Protein AF-A0A366K973-F1 (afdb_monomer_lite)

Structure (mmCIF, N/CA/C/O backbone):
data_AF-A0A366K973-F1
#
_entry.id   AF-A0A366K973-F1
#
loop_
_atom_site.group_PDB
_atom_site.id
_atom_site.type_symbol
_atom_site.label_atom_id
_atom_site.label_alt_id
_atom_site.label_comp_id
_atom_site.label_asym_id
_atom_site.label_entity_id
_atom_site.label_seq_id
_atom_site.pdbx_PDB_ins_code
_atom_site.Cartn_x
_atom_site.Cartn_y
_atom_site.Cartn_z
_a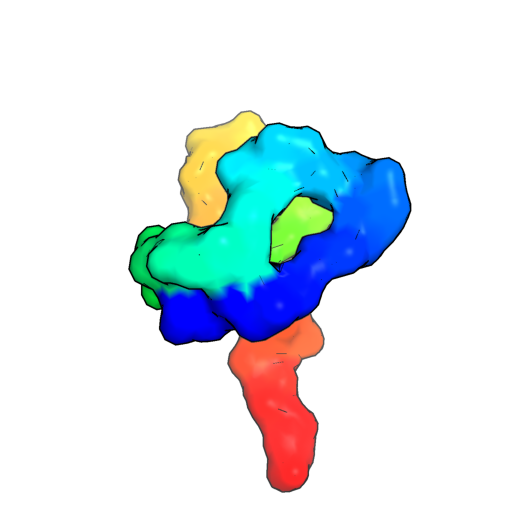tom_site.occupancy
_atom_site.B_iso_or_equiv
_atom_site.auth_seq_id
_atom_site.auth_comp_id
_atom_site.auth_asym_id
_atom_site.auth_atom_id
_atom_site.pdbx_PDB_model_num
ATOM 1 N N . MET A 1 1 ? -2.266 -10.315 12.182 1.00 93.81 1 MET A N 1
ATOM 2 C CA . MET A 1 1 ? -3.654 -9.864 12.399 1.00 93.81 1 MET A CA 1
ATOM 3 C C . MET A 1 1 ? -3.637 -8.349 12.513 1.00 93.81 1 MET A C 1
ATOM 5 O O . MET A 1 1 ? -2.595 -7.808 12.866 1.00 93.81 1 MET A O 1
ATOM 9 N N . VAL A 1 2 ? -4.725 -7.672 12.152 1.00 97.25 2 VAL A N 1
ATOM 10 C CA . VAL A 1 2 ? -4.877 -6.228 12.380 1.00 97.25 2 VAL A CA 1
ATOM 11 C C . VAL A 1 2 ? -5.189 -5.989 13.857 1.00 97.25 2 VAL A C 1
ATOM 13 O O . VAL A 1 2 ? -6.163 -6.535 14.369 1.00 97.25 2 VAL A O 1
ATOM 16 N N . GLU A 1 3 ? -4.385 -5.162 14.521 1.00 97.81 3 GLU A N 1
ATOM 17 C CA . GLU A 1 3 ? -4.574 -4.797 15.937 1.00 97.81 3 GLU A CA 1
ATOM 18 C C . GLU A 1 3 ? -5.362 -3.485 16.094 1.00 97.81 3 GLU A C 1
ATOM 20 O O . GLU A 1 3 ? -6.219 -3.357 16.963 1.00 97.81 3 GLU A O 1
ATOM 25 N N . GLN A 1 4 ? -5.109 -2.506 15.221 1.00 97.62 4 GLN A N 1
ATOM 26 C CA . GLN A 1 4 ? -5.771 -1.201 15.224 1.00 97.62 4 GLN A CA 1
ATOM 27 C C . GLN A 1 4 ? -5.848 -0.646 13.798 1.00 97.62 4 GLN A C 1
ATOM 29 O O . GLN A 1 4 ? -5.011 -0.964 12.954 1.00 97.62 4 GLN A O 1
ATOM 34 N N . VAL A 1 5 ? -6.840 0.209 13.542 1.00 97.88 5 VAL A N 1
ATOM 35 C CA . VAL A 1 5 ? -6.989 0.957 12.287 1.00 97.88 5 VAL A CA 1
ATOM 36 C C . VAL A 1 5 ? -7.125 2.456 12.565 1.00 97.88 5 VAL A C 1
ATOM 38 O O . VAL A 1 5 ? -7.613 2.857 13.622 1.00 97.88 5 VAL A O 1
ATOM 41 N N . GLY A 1 6 ? -6.669 3.288 11.627 1.00 97.19 6 GLY A N 1
ATOM 42 C CA . GLY A 1 6 ? -6.839 4.742 11.697 1.00 97.19 6 GLY A CA 1
ATOM 43 C C . GLY A 1 6 ? -8.256 5.188 11.320 1.00 97.19 6 GLY A C 1
ATOM 44 O O . GLY A 1 6 ? -9.011 4.441 10.707 1.00 97.19 6 GLY A O 1
ATOM 45 N N . THR A 1 7 ? -8.602 6.440 11.627 1.00 96.12 7 THR A N 1
ATOM 46 C CA . THR A 1 7 ? -9.957 7.004 11.445 1.00 96.12 7 THR A CA 1
ATOM 47 C C . THR A 1 7 ? -10.460 7.045 9.997 1.00 96.12 7 THR A C 1
ATOM 49 O O . THR A 1 7 ? -11.662 7.152 9.784 1.00 96.12 7 THR A O 1
ATOM 52 N N . GLY A 1 8 ? -9.572 6.955 9.004 1.00 97.25 8 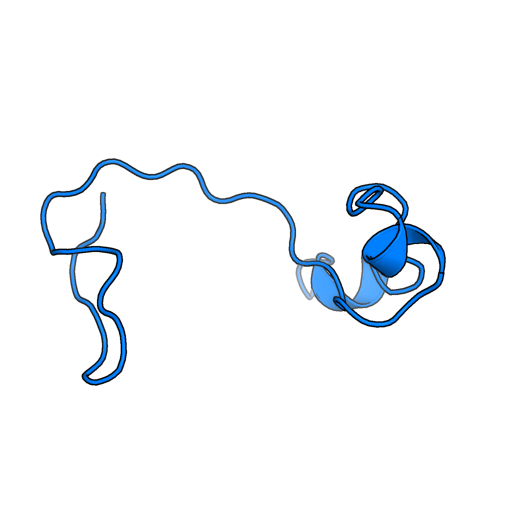GLY A N 1
ATOM 53 C CA . GLY A 1 8 ? -9.924 6.940 7.578 1.00 97.25 8 GLY A CA 1
ATOM 54 C C . GLY A 1 8 ? -9.954 5.552 6.931 1.00 97.25 8 GLY A C 1
ATOM 55 O O . GLY A 1 8 ? -10.089 5.467 5.715 1.00 97.25 8 GLY A O 1
ATOM 56 N N . VAL A 1 9 ? -9.775 4.474 7.698 1.00 97.12 9 VAL A N 1
ATOM 57 C CA . VAL A 1 9 ? -9.732 3.107 7.161 1.00 97.12 9 VAL A CA 1
ATOM 58 C C . VAL A 1 9 ? -11.123 2.479 7.252 1.00 97.12 9 VAL A C 1
ATOM 60 O O . VAL A 1 9 ? -11.616 2.236 8.349 1.00 97.12 9 VAL A O 1
ATOM 63 N N . SER A 1 10 ? -11.744 2.203 6.104 1.00 96.69 10 SER A N 1
ATOM 64 C CA . SER A 1 10 ? -13.056 1.538 6.011 1.00 96.69 10 SER A CA 1
ATOM 65 C C . SER A 1 10 ? -12.976 0.049 5.684 1.00 96.69 10 SER A C 1
ATOM 67 O O . SER A 1 10 ? -13.903 -0.697 5.987 1.00 96.69 10 SER A O 1
ATOM 69 N N . ASP A 1 11 ? -11.880 -0.382 5.061 1.00 97.38 11 ASP A N 1
ATOM 70 C CA . ASP A 1 11 ? -11.811 -1.692 4.400 1.00 97.38 11 ASP A CA 1
ATOM 71 C C . ASP A 1 11 ? -11.266 -2.803 5.314 1.00 97.38 11 ASP A C 1
ATOM 73 O O . ASP A 1 11 ? -11.218 -3.967 4.921 1.00 97.38 11 ASP A O 1
ATOM 77 N N . PHE A 1 12 ? -10.865 -2.450 6.539 1.00 97.44 12 PHE A N 1
ATOM 78 C CA . PHE A 1 12 ? -10.279 -3.353 7.530 1.00 97.44 12 PHE A CA 1
ATOM 79 C C . PHE A 1 12 ? -10.789 -3.036 8.936 1.00 97.44 12 PHE A C 1
ATOM 81 O O . PHE A 1 12 ? -11.111 -1.888 9.250 1.00 97.44 12 PHE A O 1
ATOM 88 N N . LYS A 1 13 ? -10.778 -4.038 9.818 1.00 97.25 13 LYS A N 1
ATOM 89 C CA . LYS A 1 13 ? -11.060 -3.895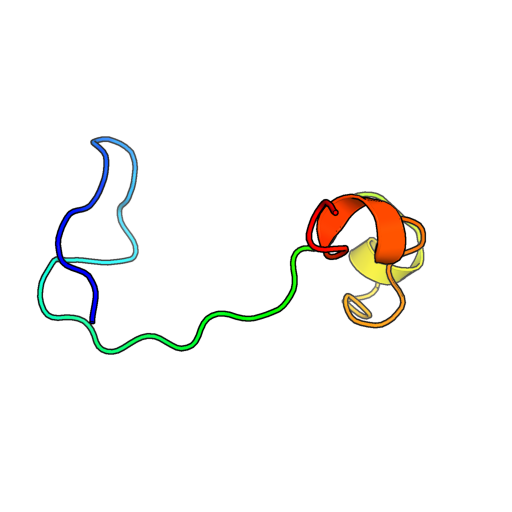 11.255 1.00 97.25 13 LYS A CA 1
ATOM 90 C C . LYS A 1 13 ? -10.087 -4.720 12.111 1.00 97.25 13 LYS A C 1
ATOM 92 O O . LYS A 1 13 ? -9.526 -5.704 11.619 1.00 97.25 13 LYS A O 1
ATOM 97 N N . PRO A 1 14 ? -9.896 -4.367 13.399 1.00 98.00 14 PRO A N 1
ATOM 98 C CA . PRO A 1 14 ? -9.172 -5.221 14.336 1.00 98.00 14 PRO A CA 1
ATOM 99 C C . PRO A 1 14 ? -9.723 -6.652 14.328 1.00 98.00 14 PRO A C 1
ATOM 101 O O . PRO A 1 14 ? -10.940 -6.841 14.284 1.00 98.00 14 PRO A O 1
ATOM 104 N N . GLY A 1 15 ? -8.847 -7.656 14.349 1.00 98.06 15 GLY A N 1
ATOM 105 C CA . GLY A 1 15 ? -9.246 -9.061 14.186 1.00 98.06 15 GLY A CA 1
ATOM 106 C C . GLY A 1 15 ? -9.003 -9.638 12.795 1.00 98.06 15 GLY A C 1
ATOM 107 O O . GLY A 1 15 ? -8.834 -10.850 12.667 1.00 98.06 15 GLY A O 1
ATOM 108 N N . ASP A 1 16 ? -8.941 -8.805 11.753 1.00 98.38 16 ASP A N 1
ATOM 109 C CA . ASP A 1 16 ? -8.785 -9.317 10.393 1.00 98.38 16 ASP A CA 1
ATOM 110 C C . ASP A 1 16 ? -7.409 -9.981 10.198 1.00 98.38 16 ASP A C 1
ATOM 112 O O . ASP A 1 16 ? -6.350 -9.462 10.583 1.00 98.38 16 ASP A O 1
ATOM 116 N N . GLN A 1 17 ? -7.421 -11.159 9.574 1.00 97.94 17 GLN A N 1
ATOM 117 C CA . GLN A 1 17 ? -6.208 -11.801 9.087 1.00 97.94 17 GLN A CA 1
ATOM 118 C C . GLN A 1 17 ? -5.800 -11.153 7.766 1.00 97.94 17 GLN A C 1
ATOM 120 O O . GLN A 1 17 ? -6.608 -11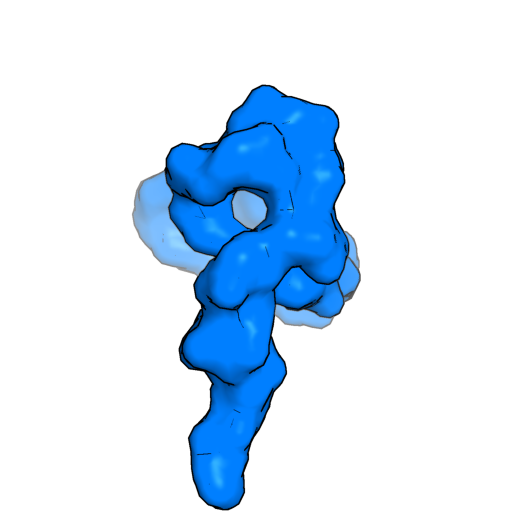.020 6.852 1.00 97.94 17 GLN A O 1
ATOM 125 N N . VAL A 1 18 ? -4.536 -10.749 7.674 1.00 96.62 18 VAL A N 1
ATOM 126 C CA . VAL A 1 18 ? -4.010 -9.994 6.535 1.00 96.62 18 VAL A CA 1
ATOM 127 C C . VAL A 1 18 ? -2.667 -10.554 6.097 1.00 96.62 18 VAL A C 1
ATOM 129 O O . VAL A 1 18 ? -1.908 -11.084 6.910 1.00 96.62 18 VAL A O 1
ATOM 132 N N . VAL A 1 19 ? -2.371 -10.391 4.811 1.00 95.94 19 VAL A N 1
ATOM 133 C CA . VAL A 1 19 ? -1.049 -10.617 4.223 1.00 95.94 19 VAL A CA 1
ATOM 134 C C . VAL A 1 19 ? -0.492 -9.261 3.814 1.00 95.94 19 VAL A C 1
ATOM 136 O O . VAL A 1 19 ? -1.188 -8.471 3.178 1.00 95.94 19 VAL A O 1
ATOM 139 N N . ILE A 1 20 ? 0.759 -8.989 4.173 1.00 91.56 20 ILE A N 1
ATOM 140 C CA . ILE A 1 20 ? 1.443 -7.758 3.778 1.00 91.56 20 ILE A CA 1
ATOM 141 C C . ILE A 1 20 ? 2.192 -8.020 2.471 1.00 91.56 20 ILE A C 1
ATOM 143 O O . ILE A 1 20 ? 3.096 -8.852 2.424 1.00 91.56 20 ILE A O 1
ATOM 147 N N . GLY A 1 21 ? 1.776 -7.338 1.404 1.00 90.56 21 GLY A N 1
ATOM 148 C CA . GLY A 1 21 ? 2.463 -7.350 0.113 1.00 90.56 21 GLY A CA 1
ATOM 149 C C . GLY A 1 21 ? 3.576 -6.302 0.024 1.00 90.56 21 GLY A C 1
ATOM 150 O O . GLY A 1 21 ? 3.862 -5.587 0.981 1.00 90.56 21 GLY A O 1
ATOM 151 N N . PHE A 1 22 ? 4.179 -6.180 -1.159 1.00 92.44 22 PHE A N 1
ATOM 152 C CA . PHE A 1 22 ? 5.149 -5.124 -1.450 1.00 92.44 22 PHE A CA 1
ATOM 153 C C . PHE A 1 22 ? 4.469 -3.788 -1.763 1.00 92.44 22 PHE A C 1
ATOM 155 O O . PHE A 1 22 ? 3.423 -3.729 -2.414 1.00 92.44 22 PHE A O 1
ATOM 162 N N . THR A 1 23 ? 5.123 -2.701 -1.374 1.00 95.06 23 THR A N 1
ATOM 163 C CA . THR A 1 23 ? 4.737 -1.334 -1.715 1.00 95.06 23 THR A CA 1
ATOM 164 C C . THR A 1 23 ? 5.045 -1.047 -3.187 1.00 95.06 23 THR A C 1
ATOM 166 O O . THR A 1 23 ? 6.101 -1.402 -3.710 1.00 95.06 23 THR A O 1
ATOM 169 N N . SER A 1 24 ? 4.147 -0.351 -3.881 1.00 96.94 24 SER A N 1
ATOM 170 C CA . SER A 1 24 ? 4.375 0.139 -5.246 1.00 96.94 24 SER A CA 1
ATOM 171 C C . SER A 1 24 ? 3.998 1.616 -5.345 1.00 96.94 24 SER A C 1
ATOM 173 O O . SER A 1 24 ? 3.233 2.119 -4.527 1.00 96.94 24 SER A O 1
ATOM 175 N N . CYS A 1 25 ? 4.543 2.343 -6.323 1.00 97.06 25 CYS A N 1
ATOM 176 C CA . CYS A 1 25 ? 4.359 3.796 -6.384 1.00 97.06 25 CYS A CA 1
ATOM 177 C C . CYS A 1 25 ? 2.982 4.243 -6.899 1.00 97.06 25 CYS A C 1
ATOM 179 O O . CYS A 1 25 ? 2.690 5.434 -6.862 1.00 97.06 25 CYS A O 1
ATOM 181 N N . GLY A 1 26 ? 2.182 3.340 -7.477 1.00 97.31 26 GLY A N 1
ATOM 182 C CA . GLY A 1 26 ? 0.870 3.641 -8.068 1.00 97.31 26 GLY A CA 1
ATOM 183 C C . GLY A 1 26 ? 0.894 4.475 -9.362 1.00 97.31 26 GLY A C 1
ATOM 184 O O . GLY A 1 26 ? -0.055 4.427 -10.136 1.00 97.31 26 GLY A O 1
ATOM 185 N N . GLY A 1 27 ? 1.981 5.200 -9.648 1.00 97.81 27 GLY A N 1
ATOM 186 C CA . GLY A 1 27 ? 2.025 6.206 -10.716 1.00 97.81 27 GLY A CA 1
ATOM 187 C C . GLY A 1 27 ? 2.867 5.874 -11.950 1.00 97.81 27 GLY A C 1
ATOM 188 O O . GLY A 1 27 ? 2.700 6.546 -12.967 1.00 97.81 27 GLY A O 1
ATOM 189 N N . CYS A 1 28 ? 3.762 4.879 -11.902 1.00 98.00 28 CYS A N 1
ATOM 190 C CA . CYS A 1 28 ? 4.620 4.536 -13.048 1.00 98.00 28 CYS A CA 1
ATOM 191 C C . CYS A 1 28 ? 3.870 3.745 -14.134 1.00 98.00 28 CYS A C 1
ATOM 193 O O . CYS A 1 28 ? 2.766 3.239 -13.914 1.00 98.00 28 CYS A O 1
ATOM 195 N N . LYS A 1 29 ? 4.490 3.581 -15.312 1.00 98.25 29 LYS A N 1
ATOM 196 C CA . LYS A 1 29 ? 3.879 2.872 -16.453 1.00 98.25 29 LYS A CA 1
ATOM 197 C C . LYS A 1 29 ? 3.481 1.424 -16.140 1.00 98.25 29 LYS A C 1
ATOM 199 O O . LYS A 1 29 ? 2.495 0.946 -16.691 1.00 98.25 29 LYS A O 1
ATOM 204 N N . TYR A 1 30 ? 4.220 0.736 -15.265 1.00 98.25 30 TYR A N 1
ATOM 205 C CA . TYR A 1 30 ? 3.904 -0.636 -14.856 1.00 98.25 30 TYR A CA 1
ATOM 206 C C . TYR A 1 30 ? 2.764 -0.669 -13.837 1.00 98.25 30 TYR A C 1
ATOM 208 O O . TYR A 1 30 ? 1.828 -1.445 -14.003 1.00 98.25 30 TYR A O 1
ATOM 216 N N . CYS A 1 31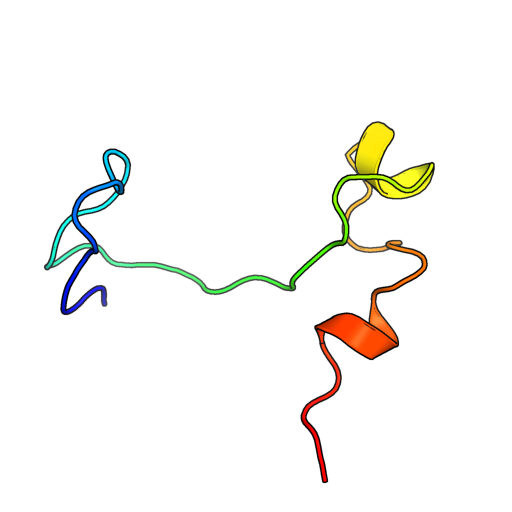 ? 2.770 0.239 -12.854 1.00 97.94 31 CYS A N 1
ATOM 217 C CA . CYS A 1 31 ? 1.684 0.366 -11.877 1.00 97.94 31 CYS A CA 1
ATOM 218 C C . CYS A 1 31 ? 0.341 0.684 -12.550 1.00 97.94 31 CYS A C 1
ATOM 220 O O . CYS A 1 31 ? -0.649 0.021 -12.264 1.00 97.94 31 CYS A O 1
ATOM 222 N N . ARG A 1 32 ? 0.313 1.612 -13.519 1.00 97.81 32 ARG A N 1
ATOM 223 C CA . ARG A 1 32 ? -0.907 1.934 -14.290 1.00 97.81 32 ARG A CA 1
ATOM 224 C C . ARG A 1 32 ? -1.442 0.761 -15.120 1.00 97.81 32 ARG A C 1
ATOM 226 O O . ARG A 1 32 ? -2.602 0.779 -15.507 1.00 97.81 32 ARG A O 1
ATOM 233 N N . LYS A 1 33 ? -0.606 -0.246 -15.395 1.00 98.00 33 LYS A N 1
ATOM 234 C CA . LYS A 1 33 ? -0.980 -1.498 -16.073 1.00 98.00 33 LYS A CA 1
ATOM 235 C C . LYS A 1 33 ? -1.295 -2.641 -15.095 1.00 98.00 33 LYS A C 1
ATOM 237 O O . LYS A 1 33 ? -1.463 -3.770 -15.536 1.00 98.00 33 LYS A O 1
ATOM 242 N N . GLY A 1 34 ? -1.311 -2.383 -13.784 1.00 96.50 34 GLY A N 1
ATOM 243 C CA . GLY A 1 34 ? -1.497 -3.405 -12.747 1.00 96.50 34 GLY A CA 1
ATOM 244 C C . GLY A 1 34 ? -0.267 -4.285 -12.488 1.00 96.50 34 GLY A C 1
ATOM 245 O O . GLY A 1 34 ? -0.315 -5.183 -11.655 1.00 96.50 34 GLY A O 1
ATOM 246 N N . LEU A 1 35 ? 0.862 -4.019 -13.149 1.00 96.81 35 LEU A N 1
ATOM 247 C CA . LEU A 1 35 ? 2.114 -4.767 -13.002 1.00 96.81 35 LEU A CA 1
ATOM 248 C C . LEU A 1 35 ? 2.935 -4.215 -11.826 1.00 96.81 35 LEU A C 1
ATOM 250 O O . LEU A 1 35 ? 4.059 -3.739 -11.993 1.00 96.81 35 LEU A O 1
ATOM 254 N N . THR A 1 36 ? 2.360 -4.233 -10.624 1.00 95.25 36 THR A N 1
ATOM 255 C CA . THR A 1 36 ? 2.942 -3.607 -9.421 1.00 95.25 36 THR A CA 1
ATOM 256 C C . THR A 1 36 ? 4.276 -4.228 -8.996 1.00 95.25 36 THR A C 1
ATOM 258 O O . THR A 1 36 ? 5.133 -3.511 -8.483 1.00 95.25 36 THR A O 1
ATOM 261 N N . GLY A 1 37 ? 4.511 -5.511 -9.299 1.00 93.31 37 GLY A N 1
ATOM 262 C CA . GLY A 1 37 ? 5.796 -6.188 -9.070 1.00 93.31 37 GLY A CA 1
ATOM 263 C C . GLY A 1 37 ? 6.959 -5.663 -9.925 1.00 93.31 37 GLY A C 1
ATOM 264 O O . GLY A 1 37 ? 8.113 -5.835 -9.554 1.00 93.31 37 GLY A O 1
ATOM 265 N N . ALA A 1 38 ? 6.673 -4.973 -11.034 1.00 96.19 38 ALA A N 1
ATOM 266 C CA . ALA A 1 38 ? 7.671 -4.325 -11.891 1.00 96.19 38 ALA A CA 1
ATOM 267 C C . ALA A 1 38 ? 7.764 -2.808 -11.633 1.00 96.19 38 ALA A C 1
ATOM 269 O O . ALA A 1 38 ? 8.149 -2.041 -12.513 1.00 96.19 38 ALA A O 1
ATOM 270 N N . CYS A 1 39 ? 7.353 -2.343 -10.449 1.00 97.44 39 CYS A N 1
ATOM 271 C CA . CYS A 1 39 ? 7.371 -0.924 -10.107 1.00 97.44 39 CYS A CA 1
ATOM 272 C C . CYS A 1 39 ? 8.783 -0.326 -10.250 1.00 97.44 39 CYS A C 1
ATOM 274 O O . CYS A 1 39 ? 9.742 -0.819 -9.667 1.00 97.44 39 CYS A O 1
ATOM 276 N N . GLU A 1 40 ? 8.903 0.796 -10.965 1.00 97.44 40 GLU A N 1
ATOM 277 C CA . GLU A 1 40 ? 10.200 1.459 -11.204 1.00 97.44 40 GLU A CA 1
ATOM 278 C C . GLU A 1 40 ? 10.864 1.930 -9.902 1.00 97.44 40 GLU A C 1
ATOM 280 O O . GLU A 1 40 ? 12.083 1.927 -9.788 1.00 97.44 40 GLU A O 1
ATOM 285 N N . ARG A 1 41 ? 10.054 2.259 -8.892 1.00 96.19 41 ARG A N 1
ATOM 286 C CA . ARG A 1 41 ? 10.506 2.673 -7.555 1.00 96.19 41 ARG A CA 1
ATOM 287 C C . ARG A 1 41 ? 10.550 1.526 -6.545 1.00 96.19 41 ARG A C 1
ATOM 289 O O . ARG A 1 41 ? 10.627 1.763 -5.345 1.00 96.19 41 ARG A O 1
ATOM 296 N N . PHE A 1 42 ? 10.435 0.276 -6.999 1.00 94.62 42 PHE A N 1
ATOM 297 C CA . PHE A 1 42 ? 10.344 -0.877 -6.103 1.00 94.62 42 PHE A CA 1
ATOM 298 C C . PHE A 1 42 ? 11.494 -0.938 -5.080 1.00 94.62 42 PHE A C 1
ATOM 300 O O . PHE A 1 42 ? 11.186 -1.089 -3.897 1.00 94.62 42 PHE A O 1
ATOM 307 N N . PRO A 1 43 ? 12.782 -0.763 -5.459 1.00 91.69 43 PRO A N 1
ATOM 308 C CA . PRO A 1 43 ? 13.878 -0.825 -4.494 1.00 91.69 43 PRO A CA 1
ATOM 309 C C . PRO A 1 43 ? 13.817 0.284 -3.442 1.00 91.69 43 PRO A C 1
ATOM 311 O O . PRO A 1 43 ? 14.134 0.036 -2.292 1.00 91.69 43 PRO A O 1
ATOM 314 N N . GLU A 1 44 ? 13.396 1.494 -3.804 1.00 91.62 44 GLU A N 1
ATOM 315 C CA . GLU A 1 44 ? 13.284 2.624 -2.867 1.00 91.62 44 GLU A CA 1
ATOM 316 C C . GLU A 1 44 ? 12.189 2.397 -1.822 1.00 91.62 44 GLU A C 1
ATOM 318 O O . GLU A 1 44 ? 12.332 2.793 -0.672 1.00 91.62 44 GLU A O 1
ATOM 323 N N . LEU A 1 45 ? 11.085 1.776 -2.242 1.00 92.81 45 LEU A N 1
ATOM 324 C CA . LEU A 1 45 ? 9.881 1.602 -1.429 1.00 92.81 45 LEU A CA 1
ATOM 325 C C . LEU A 1 45 ? 9.900 0.328 -0.577 1.00 92.81 45 LEU A C 1
ATOM 327 O O . LEU A 1 45 ? 9.115 0.223 0.361 1.00 92.81 45 LEU A O 1
ATOM 331 N N . ASN A 1 46 ? 10.741 -0.649 -0.931 1.00 92.44 46 ASN A N 1
ATOM 332 C CA . ASN A 1 46 ? 10.756 -1.977 -0.307 1.00 92.44 46 ASN A CA 1
ATOM 333 C C . ASN A 1 46 ? 12.135 -2.434 0.158 1.00 92.44 46 ASN A C 1
ATOM 335 O O . ASN A 1 46 ? 12.253 -3.530 0.705 1.00 92.44 46 ASN A O 1
ATOM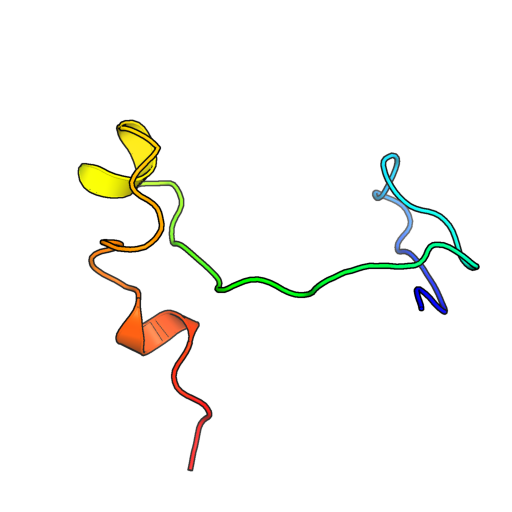 339 N N . ARG A 1 47 ? 13.193 -1.644 -0.052 1.00 85.88 47 ARG A N 1
ATOM 340 C CA . ARG A 1 47 ? 14.424 -1.893 0.692 1.00 85.88 47 ARG A CA 1
ATOM 341 C C . ARG A 1 47 ? 14.135 -1.610 2.154 1.00 85.88 47 ARG A C 1
ATOM 343 O O . ARG A 1 47 ? 13.768 -0.494 2.514 1.00 85.88 47 ARG A O 1
ATOM 350 N N . ALA A 1 48 ? 14.343 -2.621 2.986 1.00 68.50 48 ALA A N 1
ATOM 351 C CA . ALA A 1 48 ? 14.671 -2.354 4.370 1.00 68.50 48 ALA A CA 1
ATOM 352 C C . ALA A 1 48 ? 15.877 -1.399 4.364 1.00 68.50 48 ALA A C 1
ATOM 354 O O . ALA A 1 48 ? 16.823 -1.601 3.593 1.00 68.50 48 ALA A O 1
ATOM 355 N N . GLY A 1 49 ? 15.807 -0.327 5.158 1.00 65.94 49 GLY A N 1
ATOM 356 C CA . GLY A 1 49 ? 17.000 0.447 5.505 1.00 65.94 49 GLY A CA 1
ATOM 357 C C . GLY A 1 49 ? 18.081 -0.468 6.107 1.00 65.94 49 GLY A C 1
ATOM 358 O O . GLY A 1 49 ? 17.801 -1.649 6.318 1.00 65.94 49 GLY A O 1
ATOM 359 N N . PRO A 1 50 ? 19.307 0.038 6.330 1.00 55.31 50 PRO A N 1
ATOM 360 C CA . PRO A 1 50 ? 20.401 -0.779 6.861 1.00 55.31 50 PRO A CA 1
ATOM 361 C C . PRO A 1 50 ? 20.004 -1.595 8.098 1.00 55.31 50 PRO A C 1
ATOM 363 O O . PRO A 1 50 ? 19.177 -1.096 8.898 1.00 55.31 50 PRO A O 1
#

pLDDT: mean 94.01, std 8.29, range [55.31, 98.38]

Sequence (50 aa):
MVEQVGTGVSDFKPGDQVVIGFTSCGGCKYCRKGLTGACERFPELNRAGP

Radius of gyration: 13.82 Å; chains: 1; bounding box: 34×19×32 Å

InterPro domains:
  IPR011032 GroES-like superfamily [SSF50129] (1-49)
  IPR013154 Alcohol dehydrogenase-like, N-terminal [PF08240] (2-41)

Foldseek 3Di:
DDCDDDPPDDPDDHPDDDDDDADAPCPDPCNVVVNRVPHPCRCVRPDDDD

Secondary structure (DSSP, 8-state):
------TT--S--TT----------SSSTTGGGT-GGG-TTHHHHHPPP-

Organism: NCBI:txid2493120